Protein 1XEO (pdb70)

B-factor: mean 23.95, std 9.98, range [13.01, 60.25]

Structure (mmCIF, N/CA/C/O backbone):
data_1XEO
#
_entry.id   1XEO
#
_cell.length_a   54.420
_cell.length_b   54.420
_cell.length_c   224.430
_cell.angle_alpha   90.00
_cell.angle_beta   90.00
_cell.angle_gamma   120.00
#
_symmetry.space_group_name_H-M   'P 61 2 2'
#
loop_
_entity.id
_entity.type
_entity.pdbx_description
1 polymer 'Peptide deformylase'
2 non-polymer 'COBALT (II) ION'
3 non-polymer 'FORMIC ACID'
4 water water
#
loop_
_atom_site.group_PDB
_atom_site.id
_atom_site.type_symbol
_atom_site.label_atom_id
_atom_site.label_alt_id
_atom_site.label_comp_id
_atom_site.label_asym_id
_atom_site.label_entity_id
_atom_site.label_seq_id
_atom_site.pdbx_PDB_ins_code
_atom_site.Cartn_x
_atom_site.Cartn_y
_atom_site.Cartn_z
_atom_site.occupancy
_atom_site.B_iso_or_equiv
_atom_site.auth_seq_id
_atom_site.auth_comp_id
_atom_site.auth_asym_id
_atom_site.auth_atom_id
_atom_site.pdbx_PDB_model_num
ATOM 1 N N . SER A 1 1 ? 7.115 2.051 43.481 1.00 35.52 1 SER A N 1
ATOM 2 C CA . SER A 1 1 ? 5.851 1.618 42.809 1.00 33.31 1 SER A CA 1
ATOM 3 C C . SER A 1 1 ? 6.096 0.627 41.672 1.00 32.07 1 SER A C 1
ATOM 4 O O . SER A 1 1 ? 7.061 0.760 40.922 1.00 31.66 1 SER A O 1
ATOM 7 N N . VAL A 1 2 ? 5.220 -0.367 41.544 1.00 28.46 2 VAL A N 1
ATOM 8 C CA . VAL A 1 2 ? 5.313 -1.355 40.451 1.00 27.20 2 VAL A CA 1
ATOM 9 C C . VAL A 1 2 ? 4.689 -0.715 39.219 1.00 28.02 2 VAL A C 1
ATOM 10 O O . VAL A 1 2 ? 3.541 -0.228 39.251 1.00 31.27 2 VAL A O 1
ATOM 14 N N . LEU A 1 3 ? 5.430 -0.709 38.127 1.00 24.19 3 LEU A N 1
ATOM 15 C CA . LEU A 1 3 ? 4.992 -0.108 36.876 1.00 23.79 3 LEU A CA 1
ATOM 16 C C . LEU A 1 3 ? 4.469 -1.189 35.947 1.00 23.10 3 LEU A C 1
ATOM 17 O O . LEU A 1 3 ? 4.779 -2.386 36.097 1.00 25.74 3 LEU A O 1
ATOM 22 N N . GLN A 1 4 ? 3.687 -0.762 34.963 1.00 23.83 4 GLN A N 1
ATOM 23 C CA . GLN A 1 4 ? 3.147 -1.692 33.996 1.00 22.93 4 GLN A CA 1
ATOM 24 C C . GLN A 1 4 ? 4.206 -2.017 32.944 1.00 22.61 4 GLN A C 1
ATOM 25 O O . GLN A 1 4 ? 4.782 -1.118 32.377 1.00 22.83 4 GLN A O 1
ATOM 31 N N . VAL A 1 5 ? 4.410 -3.319 32.673 1.00 20.75 5 VAL A N 1
ATOM 32 C CA . VAL A 1 5 ? 5.363 -3.757 31.648 1.00 19.25 5 VAL A CA 1
ATOM 33 C C . VAL A 1 5 ? 4.626 -3.992 30.350 1.00 17.44 5 VAL A C 1
ATOM 34 O O . VAL A 1 5 ? 3.598 -4.731 30.324 1.00 22.17 5 VAL A O 1
ATOM 38 N N . LEU A 1 6 ? 5.068 -3.389 29.290 1.00 17.41 6 LEU A N 1
ATOM 39 C CA . LEU A 1 6 ? 4.474 -3.581 27.978 1.00 18.92 6 LEU A CA 1
ATOM 40 C C . LEU A 1 6 ? 4.739 -4.993 27.460 1.00 19.29 6 LEU A C 1
ATOM 41 O O . LEU A 1 6 ? 5.821 -5.559 27.682 1.00 19.73 6 LEU A O 1
ATOM 46 N N . HIS A 1 7 ? 3.782 -5.535 26.722 1.00 18.47 7 HIS A N 1
ATOM 47 C CA . HIS A 1 7 ? 3.902 -6.829 26.083 1.00 17.54 7 HIS A CA 1
ATOM 48 C C . HIS A 1 7 ? 3.808 -6.721 24.592 1.00 18.97 7 HIS A C 1
ATOM 49 O O . HIS A 1 7 ? 3.073 -5.856 24.076 1.00 21.62 7 HIS A O 1
ATOM 56 N N . ILE A 1 8 ? 4.489 -7.575 23.845 1.00 18.60 8 ILE A N 1
ATOM 57 C CA . ILE A 1 8 ? 4.300 -7.588 22.397 1.00 20.79 8 ILE A CA 1
ATOM 58 C C . ILE A 1 8 ? 2.824 -7.904 22.128 1.00 21.30 8 ILE A C 1
ATOM 59 O O . ILE A 1 8 ? 2.179 -8.619 22.905 1.00 21.48 8 ILE A O 1
ATOM 64 N N . PRO A 1 9 ? 2.332 -7.402 20.960 1.00 24.54 9 PRO A N 1
ATOM 65 C CA . PRO A 1 9 ? 3.016 -6.614 19.906 1.00 22.96 9 PRO A CA 1
ATOM 66 C C . PRO A 1 9 ? 3.029 -5.059 19.942 1.00 25.65 9 PRO A C 1
ATOM 67 O O . PRO A 1 9 ? 3.041 -4.390 18.892 1.00 29.81 9 PRO A O 1
ATOM 71 N N . ASP A 1 10 ? 3.051 -4.520 21.106 1.00 21.18 10 ASP A N 1
ATOM 72 C CA . ASP A 1 10 ? 3.052 -3.091 21.357 1.00 20.77 10 ASP A CA 1
ATOM 73 C C . ASP A 1 10 ? 4.172 -2.340 20.624 1.00 19.68 10 ASP A C 1
ATOM 74 O O . ASP A 1 10 ? 5.382 -2.576 20.874 1.00 19.53 10 ASP A O 1
ATOM 79 N N . GLU A 1 11 ? 3.828 -1.363 19.789 1.00 18.47 11 GLU A N 1
ATOM 80 C CA . GLU A 1 11 ? 4.824 -0.593 19.064 1.00 18.30 11 GLU A CA 1
ATOM 81 C C . GLU A 1 11 ? 5.693 0.300 19.929 1.00 16.27 11 GLU A C 1
ATOM 82 O O . GLU A 1 11 ? 6.778 0.704 19.456 1.00 19.36 11 GLU A O 1
ATOM 88 N N . ARG A 1 12 ? 5.270 0.590 21.124 1.00 17.16 12 ARG A N 1
ATOM 89 C CA . ARG A 1 12 ? 6.125 1.367 22.023 1.00 18.14 12 ARG A CA 1
ATOM 90 C C . ARG A 1 12 ? 7.420 0.595 22.382 1.00 18.46 12 ARG A C 1
ATOM 91 O O . ARG A 1 12 ? 8.439 1.231 22.742 1.00 19.20 12 ARG A O 1
ATOM 99 N N . LEU A 1 13 ? 7.405 -0.740 22.253 1.00 17.38 13 LEU A N 1
ATOM 100 C CA . LEU A 1 13 ? 8.621 -1.529 22.510 1.00 16.05 13 LEU A CA 1
ATOM 101 C C . LEU A 1 13 ? 9.626 -1.348 21.427 1.00 18.07 13 LEU A C 1
ATOM 102 O O . LEU A 1 13 ? 10.771 -1.820 21.583 1.00 18.41 13 LEU A O 1
ATOM 107 N N . ARG A 1 14 ? 9.256 -0.705 20.315 1.00 17.52 14 ARG A N 1
ATOM 108 C CA . ARG A 1 14 ? 10.141 -0.522 19.192 1.00 19.10 14 ARG A CA 1
ATOM 109 C C . ARG A 1 14 ? 10.743 0.892 19.104 1.00 17.96 14 ARG A C 1
ATOM 110 O O . ARG A 1 14 ? 11.473 1.197 18.183 1.00 21.23 14 ARG A O 1
ATOM 118 N N . LYS A 1 15 ? 10.513 1.673 20.131 1.00 19.42 15 LYS A N 1
ATOM 119 C CA . LYS A 1 15 ? 11.023 3.054 20.158 1.00 18.38 15 LYS A CA 1
ATOM 120 C C . LYS A 1 15 ? 12.480 3.077 20.631 1.00 19.39 15 LYS A C 1
ATOM 121 O O . LYS A 1 15 ? 12.911 2.285 21.518 1.00 18.87 15 LYS A O 1
ATOM 127 N N . VAL A 1 16 ? 13.245 3.997 20.072 1.00 18.25 16 VAL A N 1
ATOM 128 C CA . VAL A 1 16 ? 14.671 4.190 20.406 1.00 18.13 16 VAL A CA 1
ATOM 129 C C . VAL A 1 16 ? 14.775 5.200 21.550 1.00 19.01 16 VAL A C 1
ATOM 130 O O . VAL A 1 16 ? 14.377 6.380 21.415 1.00 20.76 16 VAL A O 1
ATOM 134 N N . ALA A 1 17 ? 15.287 4.790 22.697 1.00 18.00 17 ALA A N 1
ATOM 135 C CA . ALA A 1 17 ? 15.393 5.642 23.879 1.00 16.61 17 ALA A CA 1
ATOM 136 C C . ALA A 1 17 ? 16.411 6.761 23.692 1.00 16.88 17 ALA A C 1
ATOM 137 O O . ALA A 1 17 ? 17.431 6.604 23.023 1.00 18.16 17 ALA A O 1
ATOM 139 N N . LYS A 1 18 ? 16.054 7.922 24.272 1.00 18.76 18 LYS A N 1
ATOM 140 C CA . LYS A 1 18 ? 17.005 9.038 24.222 1.00 18.81 18 LYS A CA 1
ATOM 141 C C . LYS A 1 18 ? 17.948 8.922 25.428 1.00 17.56 18 LYS A C 1
ATOM 142 O O . LYS A 1 18 ? 17.599 8.349 26.461 1.00 17.83 18 LYS A O 1
ATOM 148 N N . PRO A 1 19 ? 19.132 9.526 25.323 1.00 18.45 19 PRO A N 1
ATOM 149 C CA . PRO A 1 19 ? 20.082 9.489 26.439 1.00 18.55 19 PRO A CA 1
ATOM 150 C C . PRO A 1 19 ? 19.483 10.296 27.606 1.00 18.12 19 PRO A C 1
ATOM 151 O O . PRO A 1 19 ? 18.703 11.281 27.406 1.00 20.11 19 PRO A O 1
ATOM 155 N N . VAL A 1 20 ? 19.783 9.911 28.837 1.00 18.22 20 VAL A N 1
ATOM 156 C CA . VAL A 1 20 ? 19.402 10.653 30.004 1.00 17.94 20 VAL A CA 1
ATOM 157 C C . VAL A 1 20 ? 20.311 11.914 30.000 1.00 19.04 20 VAL A C 1
ATOM 158 O O . VAL A 1 20 ? 21.518 11.831 29.835 1.00 20.87 20 VAL A O 1
ATOM 162 N N . GLU A 1 21 ? 19.694 13.075 30.198 1.00 20.61 21 GLU A N 1
ATOM 163 C CA . GLU A 1 21 ? 20.435 14.350 30.213 1.00 23.09 21 GLU A CA 1
ATOM 164 C C . GLU A 1 21 ? 21.184 14.564 31.516 1.00 22.34 21 GLU A C 1
ATOM 165 O O . GLU A 1 21 ? 22.338 14.961 31.479 1.00 25.56 21 GLU A O 1
ATOM 171 N N . GLU A 1 22 ? 20.565 14.282 32.641 1.00 21.37 22 GLU A N 1
ATOM 172 C CA . GLU A 1 22 ? 21.187 14.442 33.921 1.00 20.81 22 GLU A CA 1
ATOM 173 C C . GLU A 1 22 ? 20.605 13.434 34.891 1.00 21.15 22 GLU A C 1
ATOM 174 O O . GLU A 1 22 ? 19.386 13.234 34.923 1.00 22.68 22 GLU A O 1
ATOM 180 N N . VAL A 1 23 ? 21.456 12.837 35.700 1.00 20.50 23 VAL A N 1
ATOM 181 C CA . VAL A 1 23 ? 20.955 11.888 36.696 1.00 19.46 23 VAL A CA 1
ATOM 182 C C . VAL A 1 23 ? 20.559 12.708 37.923 1.00 23.02 23 VAL A C 1
ATOM 183 O O . VAL A 1 23 ? 21.400 13.068 38.757 1.00 27.60 23 VAL A O 1
ATOM 187 N N . ASN A 1 24 ? 19.278 13.004 38.027 1.00 21.48 24 ASN A N 1
ATOM 188 C CA . ASN A 1 24 ? 18.729 13.784 39.116 1.00 22.53 24 ASN A CA 1
ATOM 189 C C . ASN A 1 24 ? 17.758 12.949 39.948 1.00 22.39 24 ASN A C 1
ATOM 190 O O . ASN A 1 24 ? 17.642 11.724 39.743 1.00 21.57 24 ASN A O 1
ATOM 195 N N . ALA A 1 25 ? 17.030 13.552 40.877 1.00 22.62 25 ALA A N 1
ATOM 196 C CA . ALA A 1 25 ? 16.119 12.797 41.727 1.00 23.62 25 ALA A CA 1
ATOM 197 C C . ALA A 1 25 ? 15.040 12.062 40.947 1.00 22.15 25 ALA A C 1
ATOM 198 O O . ALA A 1 25 ? 14.648 10.945 41.342 1.00 23.18 25 ALA A O 1
ATOM 200 N N . GLU A 1 26 ? 14.553 12.666 39.879 1.00 20.56 26 GLU A N 1
ATOM 201 C CA . GLU A 1 26 ? 13.534 12.058 39.052 1.00 22.89 26 GLU A CA 1
ATOM 202 C C . GLU A 1 26 ? 14.064 10.755 38.420 1.00 19.79 26 GLU A C 1
ATOM 203 O O . GLU A 1 26 ? 13.375 9.725 38.407 1.00 20.44 26 GLU A O 1
ATOM 209 N N . ILE A 1 27 ? 15.267 10.809 37.888 1.00 19.38 27 ILE A N 1
ATOM 210 C CA . ILE A 1 27 ? 15.860 9.597 37.297 1.00 17.50 27 ILE A CA 1
ATOM 211 C C . ILE A 1 27 ? 16.089 8.567 38.402 1.00 18.15 27 ILE A C 1
ATOM 212 O O . ILE A 1 27 ? 15.835 7.349 38.178 1.00 17.75 27 ILE A O 1
ATOM 217 N N . GLN A 1 28 ? 16.483 8.944 39.609 1.00 16.62 28 GLN A N 1
ATOM 218 C CA . GLN A 1 28 ? 16.665 7.991 40.673 1.00 17.78 28 GLN A CA 1
ATOM 219 C C . GLN A 1 28 ? 15.346 7.332 41.030 1.00 19.63 28 GLN A C 1
ATOM 220 O O . GLN A 1 28 ? 15.326 6.128 41.348 1.00 19.19 28 GLN A O 1
ATOM 226 N N . ARG A 1 29 ? 14.243 8.091 41.019 1.00 18.53 29 ARG A N 1
ATOM 227 C CA . ARG A 1 29 ? 12.942 7.503 41.307 1.00 20.52 29 ARG A CA 1
ATOM 228 C C . ARG A 1 29 ? 12.596 6.484 40.218 1.00 18.75 29 ARG A C 1
ATOM 229 O O . ARG A 1 29 ? 12.030 5.428 40.554 1.00 19.25 29 ARG A O 1
ATOM 237 N N . ILE A 1 30 ? 12.875 6.797 38.968 1.00 17.86 30 ILE A N 1
ATOM 238 C CA . ILE A 1 30 ? 12.593 5.840 37.888 1.00 17.56 30 ILE A CA 1
ATOM 239 C C . ILE A 1 30 ? 13.423 4.574 38.097 1.00 17.31 30 ILE A C 1
ATOM 240 O O . ILE A 1 30 ? 12.884 3.449 37.950 1.00 17.22 30 ILE A O 1
ATOM 245 N N . VAL A 1 31 ? 14.701 4.703 38.469 1.00 16.62 31 VAL A N 1
ATOM 246 C CA . VAL A 1 31 ? 15.531 3.513 38.697 1.00 1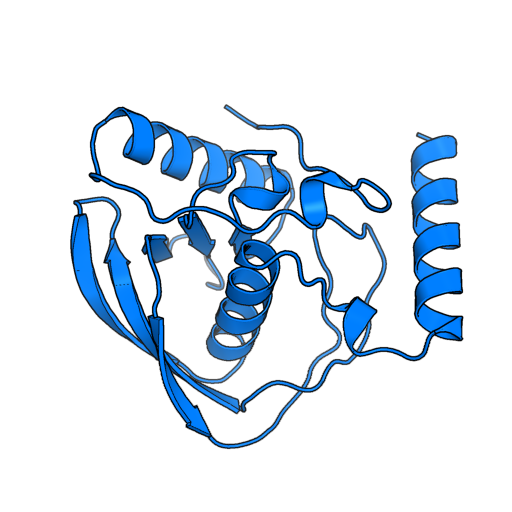5.79 31 VAL A CA 1
ATOM 247 C C . VAL A 1 31 ? 14.935 2.693 39.818 1.00 16.54 31 VAL A C 1
ATOM 248 O O . VAL A 1 31 ? 14.836 1.453 39.717 1.00 16.36 31 VAL A O 1
ATOM 252 N N . ASP A 1 32 ? 14.529 3.341 40.909 1.00 16.64 32 ASP A N 1
ATOM 253 C CA . ASP A 1 32 ? 13.952 2.593 42.026 1.00 16.91 32 ASP A CA 1
ATOM 254 C C . ASP A 1 32 ? 12.615 1.900 41.671 1.00 17.31 32 ASP A C 1
ATOM 255 O O . ASP A 1 32 ? 12.420 0.720 42.064 1.00 17.53 32 ASP A O 1
ATOM 260 N N . ASP A 1 33 ? 11.779 2.565 40.900 1.00 17.26 33 ASP A N 1
ATOM 261 C CA . ASP A 1 33 ? 10.514 1.948 40.510 1.00 18.34 33 ASP A CA 1
ATOM 262 C C . ASP A 1 33 ? 10.815 0.795 39.528 1.00 18.52 33 ASP A C 1
ATOM 263 O O . ASP A 1 33 ? 10.082 -0.218 39.537 1.00 18.12 33 ASP A O 1
ATOM 268 N N . MET A 1 34 ? 11.847 0.930 38.693 1.00 16.77 34 MET A N 1
ATOM 269 C CA . MET A 1 34 ? 12.220 -0.154 37.781 1.00 15.94 34 MET A CA 1
ATOM 270 C C . MET A 1 34 ? 12.710 -1.352 38.561 1.00 15.98 34 MET A C 1
ATOM 271 O O . MET A 1 34 ? 12.316 -2.480 38.203 1.00 16.80 34 MET A O 1
ATOM 276 N N . PHE A 1 35 ? 13.516 -1.185 39.601 1.00 14.88 35 PHE A N 1
ATOM 277 C CA . PHE A 1 35 ? 13.908 -2.344 40.382 1.00 16.82 35 PHE A CA 1
ATOM 278 C C . PHE A 1 35 ? 12.689 -2.968 41.044 1.00 16.87 35 PHE A C 1
ATOM 279 O O . PHE A 1 35 ? 12.585 -4.221 41.070 1.00 17.82 35 PHE A O 1
ATOM 287 N N . GLU A 1 36 ? 11.784 -2.154 41.599 1.00 16.58 36 GLU A N 1
ATOM 288 C CA . GLU A 1 36 ? 10.606 -2.717 42.297 1.00 19.04 36 GLU A CA 1
ATOM 289 C C . GLU A 1 36 ? 9.797 -3.553 41.280 1.00 18.44 36 GLU A C 1
ATOM 290 O O . GLU A 1 36 ? 9.324 -4.670 41.620 1.00 18.23 36 GLU A O 1
ATOM 296 N N . THR A 1 37 ? 9.641 -3.050 40.071 1.00 17.17 37 THR A N 1
ATOM 297 C CA . THR A 1 37 ? 8.909 -3.751 39.021 1.00 18.06 37 THR A CA 1
ATOM 298 C C . THR A 1 37 ? 9.616 -5.034 38.634 1.00 18.58 37 THR A C 1
ATOM 299 O O . THR A 1 37 ? 8.982 -6.116 38.541 1.00 19.58 37 THR A O 1
ATOM 303 N N . MET A 1 38 ? 10.920 -4.970 38.370 1.00 16.45 38 MET A N 1
ATOM 304 C CA . MET A 1 38 ? 11.689 -6.130 37.979 1.00 15.70 38 MET A CA 1
ATOM 305 C C . MET A 1 38 ? 11.574 -7.237 39.014 1.00 17.15 38 MET A C 1
ATOM 306 O O . MET A 1 38 ? 11.315 -8.419 38.656 1.00 18.03 38 MET A O 1
ATOM 311 N N . TYR A 1 39 ? 11.733 -6.921 40.287 1.00 16.41 39 TYR A N 1
ATOM 312 C CA . TYR A 1 39 ? 11.637 -7.963 41.315 1.00 18.71 39 TYR A CA 1
ATOM 313 C C . TYR A 1 39 ? 10.205 -8.464 41.446 1.00 20.10 39 TYR A C 1
ATOM 314 O O . TYR A 1 39 ? 10.014 -9.676 41.618 1.00 22.47 39 TYR A O 1
ATOM 323 N N . ALA A 1 40 ? 9.203 -7.596 41.335 1.00 18.76 40 ALA A N 1
ATOM 324 C CA . ALA A 1 40 ? 7.795 -8.023 41.445 1.00 19.88 40 ALA A CA 1
ATOM 325 C C . ALA A 1 40 ? 7.463 -8.966 40.286 1.00 21.49 40 ALA A C 1
ATOM 326 O O . ALA A 1 40 ? 6.656 -9.919 40.474 1.00 24.08 40 ALA A O 1
ATOM 328 N N . GLU A 1 41 ? 8.031 -8.745 39.098 1.00 21.57 41 GLU A N 1
ATOM 329 C CA . GLU A 1 41 ? 7.750 -9.598 37.959 1.00 21.09 41 GLU A CA 1
ATOM 330 C C . GLU A 1 41 ? 8.723 -10.781 37.876 1.00 20.66 41 GLU A C 1
ATOM 331 O O . GLU A 1 41 ? 8.658 -11.545 36.907 1.00 24.23 41 GLU A O 1
ATOM 337 N N . GLU A 1 42 ? 9.605 -10.925 38.859 1.00 20.59 42 GLU A N 1
ATOM 338 C CA . GLU A 1 42 ? 10.535 -12.044 38.957 1.00 21.57 42 GLU A CA 1
ATOM 339 C C . GLU A 1 42 ? 11.587 -12.125 37.855 1.00 24.29 42 GLU A C 1
ATOM 340 O O . GLU A 1 42 ? 12.037 -13.225 37.464 1.00 24.82 42 GLU A O 1
ATOM 346 N N . GLY A 1 43 ? 12.014 -10.964 37.369 1.00 21.05 43 GLY A N 1
ATOM 347 C CA . GLY A 1 43 ? 13.013 -10.908 36.324 1.00 21.09 43 GLY A CA 1
ATOM 348 C C . GLY A 1 43 ? 14.392 -10.554 36.845 1.00 17.72 43 GLY A C 1
ATOM 349 O O . GLY A 1 43 ? 14.580 -10.235 38.011 1.00 18.31 43 GLY A O 1
ATOM 350 N N . ILE A 1 44 ? 15.339 -10.623 35.930 1.00 16.80 44 ILE A N 1
ATOM 351 C CA . ILE A 1 44 ? 16.722 -10.294 36.238 1.00 16.37 44 ILE A CA 1
ATOM 352 C C . ILE A 1 44 ? 17.219 -9.009 35.576 1.00 15.93 44 ILE A C 1
ATOM 353 O O . ILE A 1 44 ? 18.338 -8.551 35.870 1.00 15.90 44 ILE A O 1
ATOM 358 N N . GLY A 1 45 ? 16.417 -8.459 34.663 1.00 15.12 45 GLY A N 1
ATOM 359 C CA . GLY A 1 45 ? 16.782 -7.178 34.045 1.00 15.37 45 GLY A CA 1
ATOM 360 C C . GLY A 1 45 ? 15.533 -6.496 33.579 1.00 14.88 45 GLY A C 1
ATOM 361 O O . GLY A 1 45 ? 14.503 -7.155 33.371 1.00 16.49 45 GLY A O 1
ATOM 362 N N . LEU A 1 46 ? 15.604 -5.193 33.391 1.00 15.33 46 LEU A N 1
ATOM 363 C CA . LEU A 1 46 ? 14.491 -4.402 32.873 1.00 14.98 46 LEU A CA 1
ATOM 364 C C . LEU A 1 46 ? 15.034 -3.152 32.219 1.00 14.26 46 LEU A C 1
ATOM 365 O O . LEU A 1 46 ? 15.892 -2.466 32.830 1.00 15.10 46 LEU A O 1
ATOM 370 N N . ALA A 1 47 ? 14.561 -2.840 31.053 1.00 14.50 47 ALA A N 1
ATOM 371 C CA . ALA A 1 47 ? 14.979 -1.598 30.343 1.00 14.60 47 ALA A CA 1
ATOM 372 C C . ALA A 1 47 ? 13.807 -0.616 30.434 1.00 15.24 47 ALA A C 1
ATOM 373 O O . ALA A 1 47 ? 12.602 -1.039 30.410 1.00 16.20 47 ALA A O 1
ATOM 375 N N . ALA A 1 48 ? 14.114 0.681 30.478 1.00 15.59 48 ALA A N 1
ATOM 376 C CA . ALA A 1 48 ? 13.036 1.660 30.675 1.00 14.28 48 ALA A CA 1
ATOM 377 C C . ALA A 1 48 ? 12.030 1.624 29.523 1.00 15.20 48 ALA A C 1
ATOM 378 O O . ALA A 1 48 ? 10.823 1.849 29.818 1.00 16.47 48 ALA A O 1
ATOM 380 N N . THR A 1 49 ? 12.422 1.289 28.330 1.00 15.02 49 THR A N 1
ATOM 381 C CA . THR A 1 49 ? 11.518 1.170 27.202 1.00 14.61 49 THR A CA 1
ATOM 382 C C . THR A 1 49 ? 10.351 0.243 27.553 1.00 16.3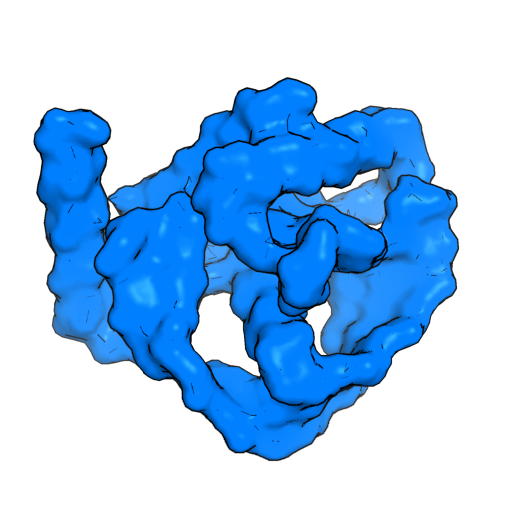4 49 THR A C 1
ATOM 383 O O . THR A 1 49 ? 9.181 0.486 27.119 1.00 17.60 49 THR A O 1
ATOM 387 N N . GLN A 1 50 ? 10.631 -0.830 28.279 1.00 15.47 50 GLN A N 1
ATOM 388 C CA . GLN A 1 50 ? 9.597 -1.801 28.614 1.00 16.28 50 GLN A CA 1
ATOM 389 C C . GLN A 1 50 ? 8.524 -1.262 29.499 1.00 17.59 50 GLN A C 1
ATOM 390 O O . GLN A 1 50 ? 7.469 -1.926 29.634 1.00 18.49 50 GLN A O 1
ATOM 396 N N . VAL A 1 51 ? 8.788 -0.187 30.240 1.00 17.17 51 VAL A N 1
ATOM 397 C CA . VAL A 1 51 ? 7.752 0.417 31.075 1.00 18.47 51 VAL A CA 1
ATOM 398 C C . VAL A 1 51 ? 7.328 1.761 30.496 1.00 17.71 51 VAL A C 1
ATOM 399 O O . VAL A 1 51 ? 6.832 2.633 31.235 1.00 19.86 51 VAL A O 1
ATOM 403 N N . ASP A 1 52 ? 7.503 1.923 29.200 1.00 18.37 52 ASP A N 1
ATOM 404 C CA . ASP A 1 52 ? 7.112 3.102 28.455 1.00 18.75 52 ASP A CA 1
ATOM 405 C C . ASP A 1 52 ? 7.827 4.373 28.873 1.00 20.98 52 ASP A C 1
ATOM 406 O O . ASP A 1 52 ? 7.240 5.487 28.830 1.00 22.02 52 ASP A O 1
ATOM 411 N N . ILE A 1 53 ? 9.090 4.261 29.282 1.00 17.55 53 ILE A N 1
ATOM 412 C CA . ILE A 1 53 ? 9.938 5.434 29.655 1.00 18.27 53 ILE A CA 1
ATOM 413 C C . ILE A 1 53 ? 11.067 5.373 28.645 1.00 18.25 53 ILE A C 1
ATOM 414 O O . ILE A 1 53 ? 11.977 4.485 28.703 1.00 18.68 53 ILE A O 1
ATOM 419 N N . HIS A 1 54 ? 11.079 6.252 27.651 1.00 18.66 54 HIS A N 1
ATOM 420 C CA . HIS A 1 54 ? 12.007 6.169 26.561 1.00 18.07 54 HIS A CA 1
ATOM 421 C C . HIS A 1 54 ? 13.292 6.941 26.733 1.00 17.25 54 HIS A C 1
ATOM 422 O O . HIS A 1 54 ? 13.683 7.811 25.954 1.00 18.90 54 HIS A O 1
ATOM 429 N N . GLN A 1 55 ? 14.009 6.444 27.745 1.00 17.54 55 GLN A N 1
ATOM 430 C CA . GLN A 1 55 ? 15.312 7.006 28.125 1.00 18.28 55 GLN A CA 1
ATOM 431 C C . GLN A 1 55 ? 16.231 5.808 28.359 1.00 15.74 55 GLN A C 1
ATOM 432 O O . GLN A 1 55 ? 15.760 4.698 28.750 1.00 16.31 55 GLN A O 1
ATOM 438 N N . ARG A 1 56 ? 17.544 6.038 28.196 1.00 15.79 56 ARG A N 1
ATOM 439 C CA . ARG A 1 56 ? 18.548 4.924 28.300 1.00 14.19 56 ARG A CA 1
ATOM 440 C C . ARG A 1 56 ? 18.867 4.566 29.735 1.00 14.98 56 ARG A C 1
ATOM 441 O O . ARG A 1 56 ? 19.911 4.976 30.293 1.00 15.93 56 ARG A O 1
ATOM 449 N N . ILE A 1 57 ? 17.960 3.815 30.365 1.00 14.69 57 ILE A N 1
ATOM 450 C CA . ILE A 1 57 ? 18.077 3.351 31.728 1.00 14.08 57 ILE A CA 1
ATOM 451 C C . ILE A 1 57 ? 17.806 1.867 31.779 1.00 14.58 57 ILE A C 1
ATOM 452 O O . ILE A 1 57 ? 16.742 1.418 31.288 1.00 15.01 57 ILE A O 1
ATOM 457 N N . ILE A 1 58 ? 18.704 1.146 32.408 1.00 13.87 58 ILE A N 1
ATOM 458 C CA . ILE A 1 58 ? 18.586 -0.336 32.603 1.00 13.01 58 ILE A CA 1
ATOM 459 C C . ILE A 1 58 ? 18.864 -0.666 34.043 1.00 15.17 58 ILE A C 1
ATOM 460 O O . ILE A 1 58 ? 19.784 -0.031 34.671 1.00 14.92 58 ILE A O 1
ATOM 465 N N . VAL A 1 59 ? 18.059 -1.546 34.643 1.00 14.08 59 VAL A N 1
ATOM 466 C CA . VAL A 1 59 ? 18.348 -2.097 35.946 1.00 14.97 59 VAL A CA 1
ATOM 467 C C . VAL A 1 59 ? 18.566 -3.637 35.774 1.00 13.36 59 VAL A C 1
ATOM 468 O O . VAL A 1 59 ? 17.867 -4.282 34.982 1.00 14.09 59 VAL A O 1
ATOM 472 N N . ILE A 1 60 ? 19.512 -4.181 36.500 1.00 14.37 60 ILE A N 1
ATOM 473 C CA . ILE A 1 60 ? 19.826 -5.616 36.414 1.00 13.73 60 ILE A CA 1
ATOM 474 C C . ILE A 1 60 ? 20.164 -6.138 37.775 1.00 14.59 60 ILE A C 1
ATOM 475 O O . ILE A 1 60 ? 20.786 -5.466 38.619 1.00 15.48 60 ILE A O 1
ATOM 480 N N . ASP A 1 61 ? 19.701 -7.372 38.063 1.00 14.69 61 ASP A N 1
ATOM 481 C CA . ASP A 1 61 ? 20.207 -8.078 39.245 1.00 15.42 61 ASP A CA 1
ATOM 482 C C . ASP A 1 61 ? 20.240 -9.553 38.895 1.00 16.15 61 ASP A C 1
ATOM 483 O O . ASP A 1 61 ? 19.159 -10.203 38.829 1.00 16.06 61 ASP A O 1
ATOM 488 N N . VAL A 1 62 ? 21.420 -10.076 38.629 1.00 16.05 62 VAL A N 1
ATOM 489 C CA . VAL A 1 62 ? 21.515 -11.511 38.266 1.00 17.16 62 VAL A CA 1
ATOM 490 C C . VAL A 1 62 ? 21.992 -12.334 39.451 1.00 18.37 62 VAL A C 1
ATOM 491 O O . VAL A 1 62 ? 22.239 -13.569 39.278 1.00 20.37 62 VAL A O 1
ATOM 495 N N . SER A 1 63 ? 22.073 -11.779 40.641 1.00 18.48 63 SER A N 1
ATOM 496 C CA . SER A 1 63 ? 22.657 -12.503 41.767 1.00 19.89 63 SER A CA 1
ATOM 497 C C . SER A 1 63 ? 21.691 -13.526 42.340 1.00 19.15 63 SER A C 1
ATOM 498 O O . SER A 1 63 ? 20.473 -13.430 42.324 1.00 20.19 63 SER A O 1
ATOM 501 N N . GLU A 1 64 ? 22.305 -14.521 42.967 1.00 21.30 64 GLU A N 1
ATOM 502 C CA . GLU A 1 64 ? 21.562 -15.593 43.574 1.00 23.14 64 GLU A CA 1
ATOM 503 C C . GLU A 1 64 ? 20.738 -15.066 44.750 1.00 20.35 64 GLU A C 1
ATOM 504 O O . GLU A 1 64 ? 19.587 -15.397 44.913 1.00 23.16 64 GLU A O 1
ATOM 510 N N . ASN A 1 65 ? 21.336 -14.157 45.511 1.00 24.35 65 ASN A N 1
ATOM 511 C CA . ASN A 1 65 ? 20.647 -13.639 46.686 1.00 25.36 65 ASN A CA 1
ATOM 512 C C . ASN A 1 65 ? 19.730 -12.418 46.459 1.00 25.46 65 ASN A C 1
ATOM 513 O O . ASN A 1 65 ? 19.045 -11.967 47.389 1.00 27.46 65 ASN A O 1
ATOM 518 N N . ARG A 1 66 ? 19.679 -11.941 45.204 1.00 22.48 66 ARG A N 1
ATOM 519 C CA . ARG A 1 66 ? 18.815 -10.833 44.797 1.00 22.39 66 ARG A CA 1
ATOM 520 C C . ARG A 1 66 ? 19.115 -9.572 45.566 1.00 22.84 66 ARG A C 1
ATOM 521 O O . ARG A 1 66 ? 18.204 -8.828 45.904 1.00 26.42 66 ARG A O 1
ATOM 529 N N . ASP A 1 67 ? 20.384 -9.358 45.743 1.00 23.36 67 ASP A N 1
ATOM 530 C CA . ASP A 1 67 ? 20.834 -8.209 46.524 1.00 24.72 67 ASP A CA 1
ATOM 531 C C . ASP A 1 67 ? 22.040 -7.562 45.886 1.00 26.68 67 ASP A C 1
ATOM 532 O O . ASP A 1 67 ? 22.932 -7.071 46.594 1.00 28.96 67 ASP A O 1
ATOM 537 N N . GLU A 1 68 ? 22.111 -7.552 44.550 1.00 24.75 68 GLU A N 1
ATOM 538 C CA . GLU A 1 68 ? 23.233 -6.918 43.820 1.00 25.60 68 GLU A CA 1
ATOM 539 C C . GLU A 1 68 ? 22.649 -6.061 42.690 1.00 23.16 68 GLU A C 1
ATOM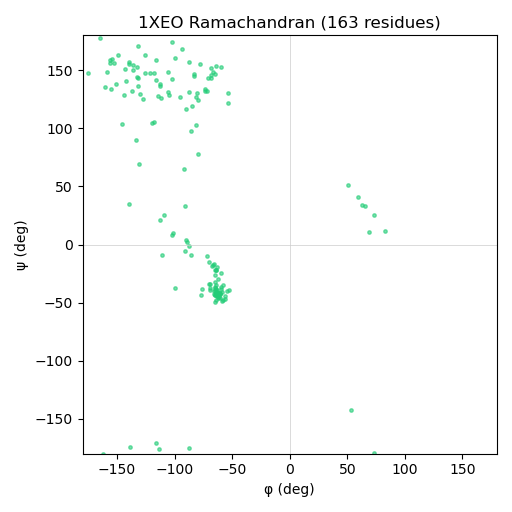 540 O O . GLU A 1 68 ? 22.492 -6.520 41.548 1.00 24.99 68 GLU A O 1
ATOM 546 N N . ARG A 1 69 ? 22.377 -4.797 43.000 1.00 18.38 69 ARG A N 1
ATOM 547 C CA . ARG A 1 69 ? 21.721 -3.912 42.067 1.00 17.79 69 ARG A CA 1
ATOM 548 C C . ARG A 1 69 ? 22.710 -3.258 41.087 1.00 17.26 69 ARG A C 1
ATOM 549 O O . ARG A 1 69 ? 23.661 -2.533 41.529 1.00 22.91 69 ARG A O 1
ATOM 557 N N . LEU A 1 70 ? 22.566 -3.482 39.827 1.00 15.53 70 LEU A N 1
ATOM 558 C CA . LEU A 1 70 ? 23.400 -2.894 38.812 1.00 15.51 70 LEU A CA 1
ATOM 559 C C . LEU A 1 70 ? 22.539 -1.931 38.015 1.00 15.49 70 LEU A C 1
ATOM 560 O O . LEU A 1 70 ? 21.456 -2.282 37.503 1.00 15.63 70 LEU A O 1
ATOM 565 N N . VAL A 1 71 ? 22.981 -0.686 37.909 1.00 15.28 71 VAL A N 1
ATOM 566 C CA . VAL A 1 71 ? 22.276 0.345 37.146 1.00 15.93 71 VAL A CA 1
ATOM 567 C C . VAL A 1 71 ? 23.110 0.771 35.966 1.00 14.55 71 VAL A C 1
ATOM 568 O O . VAL A 1 71 ? 24.285 1.086 36.191 1.00 16.08 71 VAL A O 1
ATOM 572 N N . LEU A 1 72 ? 22.573 0.759 34.768 1.00 15.03 72 LEU A N 1
ATOM 573 C CA . LEU A 1 72 ? 23.247 1.231 33.578 1.00 15.24 72 LEU A CA 1
ATOM 574 C C . LEU A 1 72 ? 22.474 2.358 32.986 1.00 15.52 72 LEU A C 1
ATOM 575 O O . LEU A 1 72 ? 21.430 2.136 32.354 1.00 16.67 72 LEU A O 1
ATOM 580 N N . ILE A 1 73 ? 22.964 3.581 33.159 1.00 15.70 73 ILE A N 1
ATOM 581 C CA . ILE A 1 73 ? 22.354 4.761 32.540 1.00 15.77 73 ILE A CA 1
ATOM 582 C C . ILE A 1 73 ? 23.272 5.174 31.398 1.00 14.15 73 ILE A C 1
ATOM 583 O O . ILE A 1 73 ? 24.528 5.232 31.542 1.00 16.31 73 ILE A O 1
ATOM 588 N N . ASN A 1 74 ? 22.715 5.412 30.229 1.00 15.10 74 ASN A N 1
ATOM 589 C CA . ASN A 1 74 ? 23.506 5.771 29.031 1.00 16.27 74 ASN A CA 1
ATOM 590 C C . ASN A 1 74 ? 24.648 4.802 28.787 1.00 16.84 74 ASN A C 1
ATOM 591 O O . ASN A 1 74 ? 25.802 5.171 28.547 1.00 17.50 74 ASN A O 1
ATOM 596 N N . PRO A 1 75 ? 24.368 3.495 28.759 1.00 15.19 75 PRO A N 1
ATOM 597 C CA . PRO A 1 75 ? 25.472 2.565 28.528 1.00 15.23 75 PRO A CA 1
ATOM 598 C C . PRO A 1 75 ? 26.056 2.625 27.159 1.00 15.80 75 PRO A C 1
ATOM 599 O O . PRO A 1 75 ? 25.354 2.876 26.169 1.00 17.83 75 PRO A O 1
ATOM 603 N N . GLU A 1 76 ? 27.343 2.280 27.077 1.00 15.54 76 GLU A N 1
ATOM 604 C CA . GLU A 1 76 ? 28.032 2.215 25.795 1.00 16.54 76 GLU A CA 1
ATOM 605 C C . GLU A 1 76 ? 28.884 0.955 25.763 1.00 16.00 76 GLU A C 1
ATOM 606 O O . GLU A 1 76 ? 29.616 0.634 26.723 1.00 17.11 76 GLU A O 1
ATOM 612 N N . LEU A 1 77 ? 28.756 0.217 24.657 1.00 17.20 77 LEU A N 1
ATOM 613 C CA . LEU A 1 77 ? 29.570 -0.970 24.492 1.00 16.65 77 LEU A CA 1
ATOM 614 C C . LEU A 1 77 ? 30.972 -0.562 24.032 1.00 18.11 77 LEU A C 1
ATOM 615 O O . LEU A 1 77 ? 31.108 0.102 22.972 1.00 21.53 77 LEU A O 1
ATOM 620 N N . LEU A 1 78 ? 31.977 -0.987 24.781 1.00 16.90 78 LEU A N 1
ATOM 621 C CA . LEU A 1 78 ? 33.369 -0.670 24.431 1.00 18.47 78 LEU A CA 1
ATOM 622 C C . LEU A 1 78 ? 34.064 -1.805 23.733 1.00 18.63 78 LEU A C 1
ATOM 623 O O . LEU A 1 78 ? 34.870 -1.549 22.825 1.00 21.12 78 LEU A O 1
ATOM 628 N N . GLU A 1 79 ? 33.794 -3.045 24.132 1.00 19.03 79 GLU A N 1
ATOM 629 C CA . GLU A 1 79 ? 34.481 -4.209 23.520 1.00 19.11 79 GLU A CA 1
ATOM 630 C C . GLU A 1 79 ? 33.597 -5.412 23.708 1.00 18.50 79 GLU A C 1
ATOM 631 O O . GLU A 1 79 ? 32.788 -5.469 24.651 1.00 18.13 79 GLU A O 1
ATOM 637 N N . LYS A 1 80 ? 33.782 -6.406 22.828 1.00 18.77 80 LYS A N 1
ATOM 638 C CA . LYS A 1 80 ? 33.021 -7.662 22.973 1.00 18.81 80 LYS A CA 1
ATOM 639 C C . LYS A 1 80 ? 33.846 -8.778 22.355 1.00 18.09 80 LYS A C 1
ATOM 640 O O . LYS A 1 80 ? 34.751 -8.511 21.501 1.00 20.01 80 LYS A O 1
ATOM 646 N N . SER A 1 81 ? 33.601 -10.002 22.793 1.00 16.71 81 SER A N 1
ATOM 647 C CA . SER A 1 81 ? 34.300 -11.106 22.173 1.00 17.35 81 SER A CA 1
ATOM 648 C C . SER A 1 81 ? 33.520 -12.383 22.362 1.00 15.94 81 SER A C 1
ATOM 649 O O . SER A 1 81 ? 32.752 -12.550 23.314 1.00 17.24 81 SER A O 1
ATOM 652 N N . GLY A 1 82 ? 33.808 -13.338 21.491 1.00 16.47 82 GLY A N 1
ATOM 653 C CA . GLY A 1 82 ? 33.230 -14.668 21.603 1.00 16.76 82 GLY A CA 1
ATOM 654 C C . GLY A 1 82 ? 31.769 -14.754 21.238 1.00 16.21 82 GLY A C 1
ATOM 655 O O . GLY A 1 82 ? 31.179 -13.786 20.761 1.00 18.30 82 GLY A O 1
ATOM 656 N N . GLU A 1 83 ? 31.238 -15.947 21.342 1.00 16.93 83 GLU A N 1
ATOM 657 C CA . GLU A 1 83 ? 29.818 -16.144 21.044 1.00 16.42 83 GLU A CA 1
ATOM 658 C C . GLU A 1 83 ? 29.296 -17.162 22.004 1.00 17.67 83 GLU A C 1
ATOM 659 O O . GLU A 1 83 ? 30.016 -18.077 22.481 1.00 19.99 83 GLU A O 1
ATOM 665 N N . THR A 1 84 ? 28.006 -17.051 22.310 1.00 16.65 84 THR A N 1
ATOM 666 C CA . THR A 1 84 ? 27.342 -17.941 23.230 1.00 17.32 84 THR A CA 1
ATOM 667 C C . THR A 1 84 ? 25.824 -17.789 22.985 1.00 13.89 84 THR A C 1
ATOM 668 O O . THR A 1 84 ? 25.398 -17.039 22.153 1.00 15.33 84 THR A O 1
ATOM 672 N N . GLY A 1 85 ? 25.056 -18.556 23.768 1.00 16.51 85 GLY A N 1
ATOM 673 C CA . GLY A 1 85 ? 23.627 -18.339 23.781 1.00 16.59 85 GLY A CA 1
ATOM 674 C C . GLY A 1 85 ? 22.947 -19.212 24.801 1.00 16.07 85 GLY A C 1
ATOM 675 O O . GLY A 1 85 ? 23.393 -20.366 25.061 1.00 18.10 85 GLY A O 1
ATOM 676 N N . ILE A 1 86 ? 21.869 -18.709 25.392 1.00 15.65 86 ILE A N 1
ATOM 677 C CA . ILE A 1 86 ? 21.016 -19.521 26.288 1.00 15.77 86 ILE A CA 1
ATOM 678 C C . ILE A 1 86 ? 19.594 -19.266 25.796 1.00 14.96 86 ILE A C 1
ATOM 679 O O . ILE A 1 86 ? 19.362 -18.421 24.954 1.00 15.73 86 ILE A O 1
ATOM 684 N N . GLU A 1 87 ? 18.650 -20.037 26.325 1.00 15.46 87 GLU A N 1
ATOM 685 C CA . GLU A 1 87 ? 17.260 -19.807 25.979 1.00 16.26 87 GLU A CA 1
ATOM 686 C C . GLU A 1 87 ? 16.787 -18.664 26.849 1.00 16.60 87 GLU A C 1
ATOM 687 O O . GLU A 1 87 ? 16.471 -18.825 28.014 1.00 19.00 87 GLU A O 1
ATOM 693 N N . GLU A 1 88 ? 16.707 -17.501 26.230 1.00 15.22 88 GLU A N 1
ATOM 694 C CA . GLU A 1 88 ? 16.300 -16.284 26.902 1.00 15.62 88 GLU A CA 1
ATOM 695 C C . GLU A 1 88 ? 14.813 -16.129 26.995 1.00 15.15 88 GLU A C 1
ATOM 696 O O . GLU A 1 88 ? 14.085 -16.541 26.094 1.00 16.99 88 GLU A O 1
ATOM 702 N N . GLY A 1 89 ? 14.403 -15.514 28.083 1.00 16.16 89 GLY A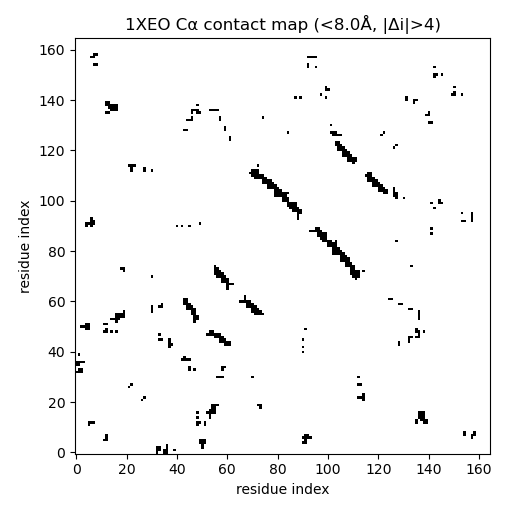 N 1
ATOM 703 C CA . GLY A 1 89 ? 13.015 -15.061 28.203 1.00 17.08 89 GLY A CA 1
ATOM 704 C C . GLY A 1 89 ? 13.041 -13.543 28.233 1.00 17.24 89 GLY A C 1
ATOM 705 O O . GLY A 1 89 ? 14.104 -12.896 28.104 1.00 19.44 89 GLY A O 1
ATOM 706 N N . CYS A 1 90 ? 11.871 -12.957 28.423 1.00 17.16 90 CYS A N 1
ATOM 707 C CA . CYS A 1 90 ? 11.729 -11.491 28.418 1.00 17.45 90 CYS A CA 1
ATOM 708 C C . CYS A 1 90 ? 10.419 -11.176 29.127 1.00 16.72 90 CYS A C 1
ATOM 709 O O . CYS A 1 90 ? 9.377 -11.776 28.782 1.00 17.48 90 CYS A O 1
ATOM 712 N N . LEU A 1 91 ? 10.405 -10.186 30.021 1.00 16.45 91 LEU A N 1
ATOM 713 C CA . LEU A 1 91 ? 9.159 -9.771 30.659 1.00 17.72 91 LEU A CA 1
ATOM 714 C C . LEU A 1 91 ? 8.138 -9.199 29.657 1.00 17.35 91 LEU A C 1
ATOM 715 O O . LEU A 1 91 ? 6.935 -9.167 29.983 1.00 18.83 91 LEU A O 1
ATOM 720 N N . SER A 1 92 ? 8.573 -8.776 28.493 1.00 16.34 92 SER A N 1
ATOM 721 C CA . SER A 1 92 ? 7.67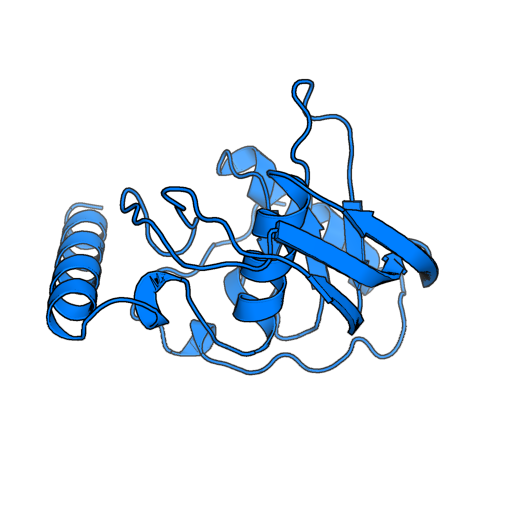9 -8.255 27.490 1.00 16.51 92 SER A CA 1
ATOM 722 C C . SER A 1 92 ? 7.153 -9.336 26.511 1.00 17.44 92 SER A C 1
ATOM 723 O O . SER A 1 92 ? 6.310 -9.025 25.645 1.00 18.21 92 SER A O 1
ATOM 726 N N . ILE A 1 93 ? 7.675 -10.576 26.635 1.00 16.79 93 ILE A N 1
ATOM 727 C CA . ILE A 1 93 ? 7.258 -11.717 25.768 1.00 17.75 93 ILE A CA 1
ATOM 728 C C . ILE A 1 93 ? 6.988 -12.823 26.792 1.00 17.86 93 ILE A C 1
ATOM 729 O O . ILE A 1 93 ? 7.686 -13.838 26.850 1.00 18.68 93 ILE A O 1
ATOM 734 N N . PRO A 1 94 ? 5.923 -12.679 27.586 1.00 20.16 94 PRO A N 1
ATOM 735 C CA . PRO A 1 94 ? 5.632 -13.655 28.634 1.00 21.28 94 PRO A CA 1
ATOM 736 C C . PRO A 1 94 ? 5.535 -15.119 28.248 1.00 19.54 94 PRO A C 1
ATOM 737 O O . PRO A 1 94 ? 4.893 -15.442 27.252 1.00 21.03 94 PRO A O 1
ATOM 741 N N . GLU A 1 95 ? 6.272 -15.931 29.030 1.00 21.45 95 GLU A N 1
ATOM 742 C CA . GLU A 1 95 ? 6.283 -17.404 28.935 1.00 21.44 95 GLU A CA 1
ATOM 743 C C . GLU A 1 95 ? 6.908 -17.994 27.685 1.00 23.16 95 GLU A C 1
ATOM 744 O O . GLU A 1 95 ? 6.787 -19.221 27.421 1.00 25.68 95 GLU A O 1
ATOM 750 N N . GLN A 1 96 ? 7.596 -17.173 26.883 1.00 17.96 96 GLN A N 1
ATOM 751 C CA . GLN A 1 96 ? 8.250 -17.689 25.698 1.00 19.34 96 GLN A CA 1
ATOM 752 C C . GLN A 1 96 ? 9.747 -17.600 25.837 1.00 18.80 96 GLN A C 1
ATOM 753 O O . GLN A 1 96 ? 10.247 -16.566 26.284 1.00 21.89 96 GLN A O 1
ATOM 759 N N . ARG A 1 97 ? 10.470 -18.616 25.420 1.00 18.61 97 ARG A N 1
ATOM 760 C CA . ARG A 1 97 ? 11.916 -18.579 25.500 1.00 18.28 97 ARG A CA 1
ATOM 761 C C . ARG A 1 97 ? 12.519 -19.089 24.247 1.00 17.41 97 ARG A C 1
ATOM 762 O O . ARG A 1 97 ? 11.965 -19.987 23.559 1.00 19.79 97 ARG A O 1
ATOM 770 N N . ALA A 1 98 ? 13.710 -18.590 23.905 1.00 16.87 98 ALA A N 1
ATOM 771 C CA . ALA A 1 98 ? 14.389 -19.095 22.712 1.00 17.62 98 ALA A CA 1
ATOM 772 C C . ALA A 1 98 ? 15.876 -18.806 22.794 1.00 16.92 98 ALA A C 1
ATOM 773 O O . ALA A 1 98 ? 16.265 -17.798 23.371 1.00 17.08 98 ALA A O 1
ATOM 775 N N . LEU A 1 99 ? 16.689 -19.663 22.214 1.00 16.30 99 LEU A N 1
ATOM 776 C CA . LEU A 1 99 ? 18.142 -19.463 22.155 1.00 15.98 99 LEU A CA 1
ATOM 777 C C . LEU A 1 99 ? 18.428 -18.365 21.129 1.00 16.24 99 LEU A C 1
ATOM 778 O O . LEU A 1 99 ? 17.935 -18.383 20.012 1.00 17.65 99 LEU A O 1
ATOM 783 N N . VAL A 1 100 ? 19.271 -17.409 21.540 1.0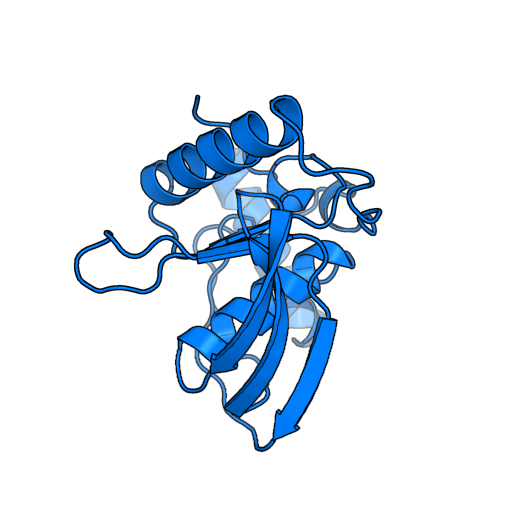0 16.36 100 VAL A N 1
ATOM 784 C CA . VAL A 1 100 ? 19.663 -16.315 20.664 1.00 19.18 100 VAL A CA 1
ATOM 785 C C . VAL A 1 100 ? 21.206 -16.129 20.717 1.00 15.08 100 VAL A C 1
ATOM 786 O O . VAL A 1 100 ? 21.756 -16.320 21.780 1.00 16.40 100 VAL A O 1
ATOM 790 N N . PRO A 1 101 ? 21.816 -15.777 19.592 1.00 14.84 101 PRO A N 1
ATOM 791 C CA . PRO A 1 101 ? 23.288 -15.587 19.592 1.00 15.33 101 PRO A CA 1
ATOM 792 C C . PRO A 1 101 ? 23.686 -14.292 20.301 1.00 15.99 101 PRO A C 1
ATOM 793 O O . PRO A 1 101 ? 23.080 -13.219 20.055 1.00 17.17 101 PRO A O 1
ATOM 797 N N . ARG A 1 102 ? 24.668 -14.365 21.165 1.00 14.72 102 ARG A N 1
ATOM 798 C CA . ARG A 1 102 ? 25.151 -13.198 21.927 1.00 14.67 102 ARG A CA 1
ATOM 799 C C . ARG A 1 102 ? 26.672 -13.287 21.977 1.00 15.30 102 ARG A C 1
ATOM 800 O O . ARG A 1 102 ? 27.260 -14.362 21.827 1.00 15.78 102 ARG A O 1
ATOM 808 N N . ALA A 1 103 ? 27.312 -12.141 22.192 1.00 14.19 103 ALA A N 1
ATOM 809 C CA . ALA A 1 103 ? 28.728 -12.161 22.542 1.00 14.78 103 ALA A CA 1
ATOM 810 C C . ALA A 1 103 ? 28.915 -12.841 23.897 1.00 14.74 103 ALA A C 1
ATOM 811 O O . ALA A 1 103 ? 28.094 -12.727 24.805 1.00 15.44 103 ALA A O 1
ATOM 813 N N . GLU A 1 104 ? 30.033 -13.550 24.081 1.00 15.47 104 GLU A N 1
ATOM 814 C CA . GLU A 1 104 ? 30.286 -14.201 25.333 1.00 15.97 104 GLU A CA 1
ATOM 815 C C . GLU A 1 104 ? 30.731 -13.218 26.438 1.00 14.97 104 GLU A C 1
ATOM 816 O O . GLU A 1 104 ? 30.413 -13.379 27.609 1.00 16.49 104 GLU A O 1
ATOM 822 N N . LYS A 1 105 ? 31.542 -12.231 26.017 1.00 16.28 105 LYS A N 1
ATOM 823 C CA . LYS A 1 105 ? 32.096 -11.244 26.958 1.00 16.15 105 LYS A CA 1
ATOM 824 C C . LYS A 1 105 ? 31.887 -9.862 26.409 1.00 16.82 105 LYS A C 1
ATOM 825 O O . LYS A 1 105 ? 31.994 -9.648 25.208 1.00 16.56 105 LYS A O 1
ATOM 832 N N . VAL A 1 106 ? 31.607 -8.943 27.328 1.00 16.08 106 VAL A N 1
ATOM 833 C CA . VAL A 1 106 ? 31.468 -7.549 26.935 1.00 15.47 106 VAL A CA 1
ATOM 834 C C . VAL A 1 106 ? 32.119 -6.657 27.955 1.00 15.82 106 VAL A C 1
ATOM 835 O O . VAL A 1 106 ? 32.281 -7.021 29.109 1.00 17.22 106 VAL A O 1
ATOM 839 N N . LYS A 1 107 ? 32.503 -5.472 27.460 1.00 16.16 107 LYS A N 1
ATOM 840 C CA . LYS A 1 107 ? 32.979 -4.414 28.337 1.00 16.45 107 LYS A CA 1
ATOM 841 C C . LYS A 1 107 ? 32.146 -3.194 27.997 1.00 15.35 107 LYS A C 1
ATOM 842 O O . LYS A 1 107 ? 32.037 -2.828 26.847 1.00 16.04 107 LYS A O 1
ATOM 848 N N . ILE A 1 108 ? 31.525 -2.641 29.038 1.00 15.46 108 ILE A N 1
ATOM 849 C CA . ILE A 1 108 ? 30.691 -1.462 28.863 1.00 16.80 108 ILE A CA 1
ATOM 850 C C . ILE A 1 108 ? 31.135 -0.321 29.816 1.00 15.00 108 ILE A C 1
ATOM 851 O O . ILE A 1 108 ? 31.837 -0.528 30.790 1.00 16.50 108 ILE A O 1
ATOM 856 N N . ARG A 1 109 ? 30.667 0.860 29.463 1.00 15.83 109 ARG A N 1
ATOM 857 C CA . ARG A 1 109 ? 30.771 2.035 30.354 1.00 15.81 109 ARG A CA 1
ATOM 858 C C . ARG A 1 109 ? 29.349 2.600 30.525 1.00 14.96 109 ARG A C 1
ATOM 859 O O . ARG A 1 109 ? 28.557 2.518 29.577 1.00 15.73 109 ARG A O 1
ATOM 867 N N . ALA A 1 110 ? 29.050 3.162 31.684 1.00 14.32 110 ALA A N 1
ATOM 868 C CA . ALA A 1 110 ? 27.713 3.709 31.895 1.00 14.74 110 ALA A CA 1
ATOM 869 C C . ALA A 1 110 ? 27.759 4.589 33.103 1.00 15.24 110 ALA A C 1
ATOM 870 O O . ALA A 1 110 ? 28.835 4.729 33.754 1.00 16.87 110 ALA A O 1
ATOM 872 N N . LEU A 1 111 ? 26.636 5.205 33.425 1.00 15.53 111 LEU A N 1
ATOM 873 C CA . LEU A 1 111 ? 26.498 5.946 34.684 1.00 15.18 111 LEU A CA 1
ATOM 874 C C . LEU A 1 111 ? 25.708 5.137 35.681 1.00 15.21 111 LEU A C 1
ATOM 875 O O . LEU A 1 111 ? 24.733 4.442 35.258 1.00 15.41 111 LEU A O 1
ATOM 880 N N . ASP A 1 112 ? 26.079 5.194 36.948 1.00 14.19 112 ASP A N 1
ATOM 881 C CA . ASP A 1 112 ? 25.333 4.522 37.999 1.00 14.92 112 ASP A CA 1
ATOM 882 C C . ASP A 1 112 ? 24.193 5.398 38.567 1.00 15.01 112 ASP A C 1
ATOM 883 O O . ASP A 1 112 ? 23.915 6.481 38.037 1.00 15.94 112 ASP A O 1
ATOM 888 N N . ARG A 1 113 ? 23.519 4.909 39.599 1.00 14.99 113 ARG A N 1
ATOM 889 C CA . ARG A 1 113 ? 22.403 5.652 40.159 1.00 16.75 113 ARG A CA 1
ATOM 890 C C . ARG A 1 113 ? 22.790 7.042 40.688 1.00 16.24 113 ARG A C 1
ATOM 891 O O . ARG A 1 113 ? 21.913 7.939 40.763 1.00 17.89 113 ARG A O 1
ATOM 899 N N . ASP A 1 114 ? 24.061 7.216 41.052 1.00 15.98 114 ASP A N 1
ATOM 900 C CA . ASP A 1 114 ? 24.534 8.542 41.542 1.00 17.01 114 ASP A CA 1
ATOM 901 C C . ASP A 1 114 ? 25.019 9.388 40.382 1.00 18.00 114 ASP A C 1
ATOM 902 O O . ASP A 1 114 ? 25.502 10.521 40.618 1.00 20.72 114 ASP A O 1
ATOM 907 N N . GLY A 1 115 ? 24.945 8.919 39.145 1.00 17.13 115 GLY A N 1
ATOM 908 C CA . GLY A 1 115 ? 25.452 9.683 38.033 1.00 16.86 115 GLY A CA 1
ATOM 909 C C . GLY A 1 115 ? 26.948 9.497 37.869 1.00 16.40 115 GLY A C 1
ATOM 910 O O . GLY A 1 115 ? 27.591 10.212 37.074 1.00 19.42 115 GLY A O 1
ATOM 911 N N . LYS A 1 116 ? 27.564 8.539 38.542 1.00 16.09 116 LYS A N 1
ATOM 912 C CA . LYS A 1 116 ? 29.015 8.340 38.454 1.00 15.91 116 LYS A CA 1
ATOM 913 C C . LYS A 1 116 ? 29.396 7.426 37.300 1.00 16.13 116 LYS A C 1
ATOM 914 O O . LYS A 1 116 ? 28.802 6.351 37.160 1.00 16.53 116 LYS A O 1
ATOM 920 N N . PRO A 1 117 ? 30.334 7.754 36.446 1.00 15.03 117 PRO A N 1
ATOM 921 C CA . PRO A 1 117 ? 30.733 6.879 35.352 1.00 16.67 117 PRO A CA 1
ATOM 922 C C . PRO A 1 117 ? 31.487 5.694 35.901 1.00 17.71 117 PRO A C 1
ATOM 923 O O . PRO A 1 117 ? 32.261 5.802 36.879 1.00 18.78 117 PRO A O 1
ATOM 927 N N . PHE A 1 118 ? 31.286 4.523 35.304 1.00 16.21 118 PHE A N 1
ATOM 928 C CA . PHE A 1 118 ? 32.013 3.327 35.710 1.00 15.60 118 PHE A CA 1
ATOM 929 C C . PHE A 1 118 ? 32.169 2.446 34.468 1.00 15.02 118 PHE A C 1
ATOM 930 O O . PHE A 1 118 ? 31.480 2.619 33.440 1.00 16.85 118 PHE A O 1
ATOM 938 N N . GLU A 1 119 ? 33.078 1.498 34.554 1.00 16.71 119 GLU A N 1
ATOM 939 C CA . GLU A 1 119 ? 33.307 0.515 33.501 1.00 17.08 119 GLU A CA 1
ATOM 940 C C . GLU A 1 119 ? 33.088 -0.866 34.134 1.00 18.45 119 GLU A C 1
ATOM 941 O O . GLU A 1 119 ? 33.359 -1.100 35.341 1.00 19.64 119 GLU A O 1
ATOM 947 N N . LEU A 1 120 ? 32.598 -1.779 33.300 1.00 16.55 120 LEU A N 1
ATOM 948 C CA . LEU A 1 120 ? 32.287 -3.126 33.750 1.00 17.05 120 LEU A CA 1
ATOM 949 C C . LEU A 1 120 ? 32.606 -4.122 32.666 1.00 15.59 120 LEU A C 1
ATOM 950 O O . LEU A 1 120 ? 32.165 -3.980 31.527 1.00 17.45 120 LEU A O 1
ATOM 955 N N . GLU A 1 121 ? 33.365 -5.144 33.049 1.00 16.62 121 GLU A N 1
ATOM 956 C CA . GLU A 1 121 ? 33.646 -6.272 32.155 1.00 18.40 121 GLU A CA 1
ATOM 957 C C . GLU A 1 121 ? 32.791 -7.434 32.651 1.00 17.88 121 GLU A C 1
ATOM 958 O O . GLU A 1 121 ? 32.739 -7.705 33.859 1.00 21.25 121 GLU A O 1
ATOM 964 N N . ALA A 1 122 ? 32.046 -8.044 31.727 1.00 17.17 122 ALA A N 1
ATOM 965 C CA . ALA A 1 122 ? 31.133 -9.110 32.116 1.00 17.40 122 ALA A CA 1
ATOM 966 C C . ALA A 1 122 ? 31.279 -10.305 31.193 1.00 15.92 122 ALA A C 1
ATOM 967 O O . ALA A 1 122 ? 31.635 -10.184 30.039 1.00 16.45 122 ALA A O 1
ATOM 969 N N . ASP A 1 123 ? 30.967 -11.461 31.749 1.00 16.62 123 ASP A N 1
ATOM 970 C CA . ASP A 1 123 ? 30.915 -12.706 30.982 1.00 17.97 123 ASP A CA 1
ATOM 971 C C . ASP A 1 123 ? 29.683 -13.455 31.485 1.00 17.22 123 ASP A C 1
ATOM 972 O O . ASP A 1 123 ? 28.911 -12.964 32.275 1.00 17.61 123 ASP A O 1
ATOM 977 N N . GLY A 1 124 ? 29.534 -14.668 30.989 1.00 17.83 124 GLY A N 1
ATOM 978 C CA . GLY A 1 124 ? 28.423 -15.536 31.404 1.00 17.76 124 GLY A CA 1
ATOM 979 C C . GLY A 1 124 ? 27.050 -14.860 31.268 1.00 17.09 124 GLY A C 1
ATOM 980 O O . GLY A 1 124 ? 26.756 -14.121 30.343 1.00 17.03 124 GLY A O 1
ATOM 981 N N . LEU A 1 125 ? 26.235 -15.178 32.256 1.00 16.72 125 LEU A N 1
ATOM 982 C CA . LEU A 1 125 ? 24.869 -14.675 32.282 1.00 15.22 125 LEU A CA 1
ATOM 983 C C . LEU A 1 125 ? 24.800 -13.152 32.292 1.00 14.48 125 LEU A C 1
ATOM 984 O O . LEU A 1 125 ? 23.962 -12.590 31.601 1.00 15.30 125 LEU A O 1
ATOM 989 N N . LEU A 1 126 ? 25.673 -12.510 33.058 1.00 14.89 126 LEU A N 1
ATOM 990 C CA . LEU A 1 126 ? 25.615 -11.062 33.124 1.00 14.54 126 LEU A CA 1
ATOM 991 C C . LEU A 1 126 ? 25.857 -10.462 31.752 1.00 14.61 126 LEU A C 1
ATOM 992 O O . LEU A 1 126 ? 25.148 -9.502 31.386 1.00 15.13 126 LEU A O 1
ATOM 997 N N . ALA A 1 127 ? 26.811 -10.984 31.000 1.00 13.74 127 ALA A N 1
ATOM 998 C CA . ALA A 1 127 ? 27.061 -10.432 29.679 1.00 14.46 127 ALA A CA 1
ATOM 999 C C . ALA A 1 127 ? 25.843 -10.555 28.777 1.00 14.59 127 ALA A C 1
ATOM 1000 O O . ALA A 1 127 ? 25.535 -9.668 27.969 1.00 14.73 127 ALA A O 1
ATOM 1002 N N . ILE A 1 128 ? 25.185 -11.730 28.847 1.00 14.21 128 ILE A N 1
ATOM 1003 C CA . ILE A 1 128 ? 23.969 -11.935 28.033 1.00 15.49 128 ILE A CA 1
ATOM 1004 C C . ILE A 1 128 ? 22.851 -10.943 28.446 1.00 13.64 128 ILE A C 1
ATOM 1005 O O . ILE A 1 128 ? 22.242 -10.331 27.573 1.00 14.43 128 ILE A O 1
ATOM 1010 N N . CYS A 1 129 ? 22.667 -10.775 29.744 1.00 14.27 129 CYS A N 1
ATOM 1011 C CA . CYS A 1 129 ? 21.608 -9.879 30.200 1.00 14.47 129 CYS A CA 1
ATOM 1012 C C . CYS A 1 129 ? 21.872 -8.454 29.771 1.00 15.17 129 CYS A C 1
ATOM 1013 O O . CYS A 1 129 ? 20.974 -7.782 29.305 1.00 15.04 129 CYS A O 1
ATOM 1017 N N . ILE A 1 130 ? 23.123 -7.990 29.878 1.00 14.52 130 ILE A N 1
ATOM 1018 C CA . ILE A 1 130 ? 23.428 -6.610 29.463 1.00 14.73 130 ILE A CA 1
ATOM 1019 C C . ILE A 1 130 ? 23.104 -6.432 27.979 1.00 14.30 130 ILE A C 1
ATOM 1020 O O . ILE A 1 130 ? 22.528 -5.423 27.602 1.00 14.73 130 ILE A O 1
ATOM 1025 N N . GLN A 1 131 ? 23.443 -7.389 27.139 1.00 14.03 131 GLN A N 1
ATOM 1026 C CA . GLN A 1 131 ? 23.136 -7.297 25.720 1.00 13.92 131 GLN A CA 1
ATOM 1027 C C . GLN A 1 131 ? 21.615 -7.266 25.453 1.00 13.32 131 GLN A C 1
ATOM 1028 O O . GLN A 1 131 ? 21.146 -6.496 24.641 1.00 14.96 131 GLN A O 1
ATOM 1034 N N . HIS A 1 132 ? 20.866 -8.123 26.152 1.00 13.78 132 HIS A N 1
ATOM 1035 C CA . HIS A 1 132 ? 19.416 -8.145 26.020 1.00 13.98 132 HIS A CA 1
ATOM 1036 C C . HIS A 1 132 ? 18.839 -6.781 26.392 1.00 13.44 132 HIS A C 1
ATOM 1037 O O . HIS A 1 132 ? 17.993 -6.266 25.667 1.00 14.19 132 HIS A O 1
ATOM 1044 N N . GLU A 1 133 ? 19.253 -6.251 27.518 1.00 13.69 133 GLU A N 1
ATOM 1045 C CA . GLU A 1 133 ? 18.690 -4.971 27.939 1.00 14.30 133 GLU A CA 1
ATOM 1046 C C . GLU A 1 133 ? 19.124 -3.840 27.056 1.00 14.43 133 GLU A C 1
ATOM 1047 O O . GLU A 1 133 ? 18.296 -2.957 26.749 1.00 15.32 133 GLU A O 1
ATOM 1053 N N . MET A 1 134 ? 20.376 -3.800 26.596 1.00 13.74 134 MET A N 1
ATOM 1054 C CA . MET A 1 134 ? 20.767 -2.731 25.699 1.00 14.16 134 MET A CA 1
ATOM 1055 C C . MET A 1 134 ? 20.001 -2.832 24.408 1.00 14.78 134 MET A C 1
ATOM 1056 O O . MET A 1 134 ? 19.667 -1.806 23.812 1.00 15.44 134 MET A O 1
ATOM 1061 N N . ASP A 1 135 ? 19.647 -4.038 23.932 1.00 14.33 135 ASP A N 1
ATOM 1062 C CA . ASP A 1 135 ? 18.851 -4.159 22.720 1.00 14.27 135 ASP A CA 1
ATOM 1063 C C . ASP A 1 135 ? 17.465 -3.506 22.957 1.00 13.53 135 ASP A C 1
ATOM 1064 O O . ASP A 1 135 ? 16.985 -2.835 22.035 1.00 14.60 135 ASP A O 1
ATOM 1069 N N . HIS A 1 136 ? 16.878 -3.681 24.146 1.00 13.52 136 HIS A N 1
ATOM 1070 C CA . HIS A 1 136 ? 15.554 -3.049 24.342 1.00 14.47 136 HIS A CA 1
ATOM 1071 C C . HIS A 1 136 ? 15.612 -1.530 24.122 1.00 15.50 136 HIS A C 1
ATOM 1072 O O . HIS A 1 136 ? 14.678 -0.941 23.581 1.00 16.23 136 HIS A O 1
ATOM 1079 N N . LEU A 1 137 ? 16.722 -0.872 24.490 1.00 14.81 137 LEU A N 1
ATOM 1080 C CA . LEU A 1 137 ? 16.831 0.587 24.400 1.00 15.45 137 LEU A CA 1
ATOM 1081 C C . LEU A 1 137 ? 16.896 1.039 22.951 1.00 15.97 137 LEU A C 1
ATOM 1082 O O . LEU A 1 137 ? 16.704 2.240 22.683 1.00 17.15 137 LEU A O 1
ATOM 1087 N N .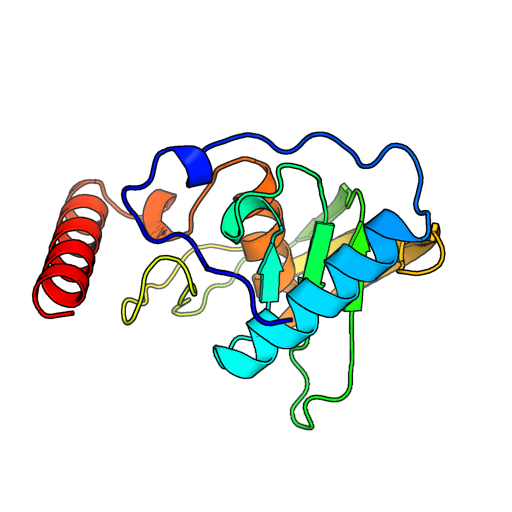 VAL A 1 138 ? 17.151 0.161 21.998 1.00 15.39 138 VAL A N 1
ATOM 1088 C CA . VAL A 1 138 ? 17.136 0.572 20.606 1.00 16.52 138 VAL A CA 1
ATOM 1089 C C . VAL A 1 138 ? 15.958 -0.110 19.882 1.00 16.70 138 VAL A C 1
ATOM 1090 O O . VAL A 1 138 ? 15.947 -0.236 18.664 1.00 18.87 138 VAL A O 1
ATOM 1094 N N . GLY A 1 139 ? 14.982 -0.526 20.684 1.00 16.20 139 GLY A N 1
ATOM 1095 C CA . GLY A 1 139 ? 13.758 -1.112 20.102 1.00 17.48 139 GLY A CA 1
ATOM 1096 C C . GLY A 1 139 ? 13.896 -2.506 19.537 1.00 17.59 139 GLY A C 1
ATOM 1097 O O . GLY A 1 139 ? 13.115 -2.872 18.623 1.00 18.55 139 GLY A O 1
ATOM 1098 N N . LYS A 1 140 ? 14.864 -3.270 20.048 1.00 16.25 140 LYS A N 1
ATOM 1099 C CA . LYS A 1 140 ? 15.146 -4.610 19.560 1.00 15.24 140 LYS A CA 1
ATOM 1100 C C . LYS A 1 140 ? 14.783 -5.612 20.640 1.00 16.43 140 LYS A C 1
ATOM 1101 O O . LYS A 1 140 ? 15.069 -5.442 21.821 1.00 16.75 140 LYS A O 1
ATOM 1107 N N . LEU A 1 141 ? 14.118 -6.697 20.200 1.00 17.18 141 LEU A N 1
ATOM 1108 C CA . LEU A 1 141 ? 13.649 -7.759 21.098 1.00 16.00 141 LEU A CA 1
ATOM 1109 C C . LEU A 1 141 ? 14.373 -9.062 20.743 1.00 15.59 141 LEU A C 1
ATOM 1110 O O . LEU A 1 141 ? 14.800 -9.230 19.589 1.00 16.28 141 LEU A O 1
ATOM 1115 N N . PHE A 1 142 ? 14.435 -10.019 21.666 1.00 15.43 142 PHE A N 1
ATOM 1116 C CA . PHE A 1 142 ? 15.206 -11.218 21.368 1.00 15.71 142 PHE A CA 1
ATOM 1117 C C . PHE A 1 142 ? 14.607 -12.022 20.223 1.00 16.29 142 PHE A C 1
ATOM 1118 O O . PHE A 1 142 ? 15.317 -12.726 19.481 1.00 17.57 142 PHE A O 1
ATOM 1126 N N . MET A 1 143 ? 13.287 -11.886 20.039 1.00 15.99 143 MET A N 1
ATOM 1127 C CA . MET A 1 143 ? 12.661 -12.609 18.939 1.00 17.62 143 MET A CA 1
ATOM 1128 C C . MET A 1 143 ? 13.131 -12.131 17.580 1.00 16.50 143 MET A C 1
ATOM 1129 O O . MET A 1 143 ? 12.996 -12.843 16.577 1.00 17.01 143 MET A O 1
ATOM 1134 N N . ASP A 1 144 ? 13.751 -10.936 17.508 1.00 15.85 144 ASP A N 1
ATOM 1135 C CA . ASP A 1 144 ? 14.212 -10.407 16.254 1.00 16.88 144 ASP A CA 1
ATOM 1136 C C . ASP A 1 144 ? 15.365 -11.206 15.625 1.00 16.83 144 ASP A C 1
ATOM 1137 O O . ASP A 1 144 ? 15.671 -11.090 14.448 1.00 19.12 144 ASP A O 1
ATOM 1142 N N . TYR A 1 145 ? 16.024 -12.029 16.440 1.00 16.52 145 TYR A N 1
ATOM 1143 C CA . TYR A 1 145 ? 17.126 -12.900 15.973 1.00 17.45 145 TYR A CA 1
ATOM 1144 C C . TYR A 1 145 ? 16.583 -14.235 15.410 1.00 17.50 145 TYR A C 1
ATOM 1145 O O . TYR A 1 145 ? 17.365 -15.028 14.876 1.00 17.86 145 TYR A O 1
ATOM 1154 N N . LEU A 1 146 ? 15.276 -14.500 15.582 1.00 16.66 146 LEU A N 1
ATOM 1155 C CA . LEU A 1 146 ? 14.650 -15.772 15.172 1.00 17.35 146 LEU A CA 1
ATOM 1156 C C . LEU A 1 146 ? 14.076 -15.636 13.775 1.00 17.45 146 LEU A C 1
ATOM 1157 O O . LEU A 1 146 ? 13.920 -14.549 13.235 1.00 18.72 146 LEU A O 1
ATOM 1162 N N . SER A 1 147 ? 13.718 -16.777 13.214 1.00 18.60 147 SER A N 1
ATOM 1163 C CA . SER A 1 147 ? 13.118 -16.787 11.896 1.00 19.19 147 SER A CA 1
ATOM 1164 C C . SER A 1 147 ? 11.766 -16.067 11.909 1.00 17.95 147 SER A C 1
ATOM 1165 O O . SER A 1 147 ? 11.060 -15.968 12.950 1.00 17.96 147 SER A O 1
ATOM 1168 N N . PRO A 1 148 ? 11.375 -15.519 10.746 1.00 18.82 148 PRO A N 1
ATOM 1169 C CA . PRO A 1 148 ? 10.084 -14.849 10.699 1.00 19.35 148 PRO A CA 1
ATOM 1170 C C . PRO A 1 148 ? 8.917 -15.743 11.175 1.00 18.83 148 PRO A C 1
ATOM 1171 O O . PRO A 1 148 ? 7.994 -15.271 11.840 1.00 20.84 148 PRO A O 1
ATOM 1175 N N . LEU A 1 149 ? 8.953 -17.013 10.798 1.00 19.54 149 LEU A N 1
ATOM 1176 C CA . LEU A 1 149 ? 7.938 -17.948 11.279 1.00 21.63 149 LEU A CA 1
ATOM 1177 C C . LEU A 1 149 ? 7.893 -18.020 12.815 1.00 20.55 149 LEU A C 1
ATOM 1178 O O . LEU A 1 149 ? 6.805 -17.977 13.442 1.00 20.75 149 LEU A O 1
ATOM 1183 N N . LYS A 1 150 ? 9.062 -18.158 13.428 1.00 20.41 150 LYS A N 1
ATOM 1184 C CA . LYS A 1 150 ? 9.077 -18.238 14.873 1.00 21.13 150 LYS A CA 1
ATOM 1185 C C . LYS A 1 150 ? 8.603 -16.971 15.515 1.00 20.63 150 LYS A C 1
ATOM 1186 O O . LYS A 1 150 ? 7.945 -17.049 16.561 1.00 20.58 150 LYS A O 1
ATOM 1192 N N . GLN A 1 151 ? 8.924 -15.810 14.931 1.00 18.92 151 GLN A N 1
ATOM 1193 C CA . GLN A 1 151 ? 8.416 -14.538 15.471 1.00 19.80 151 GLN A CA 1
ATOM 1194 C C . GLN A 1 151 ? 6.876 -14.525 15.448 1.00 21.43 151 GLN A C 1
ATOM 1195 O O . GLN A 1 151 ? 6.244 -14.132 16.414 1.00 22.05 151 GLN A O 1
ATOM 1201 N N . GLN A 1 152 ? 6.294 -15.008 14.335 1.00 21.11 152 GLN A N 1
ATOM 1202 C CA . GLN A 1 152 ? 4.863 -15.057 14.172 1.00 22.36 152 GLN A CA 1
ATOM 1203 C C . GLN A 1 152 ? 4.277 -15.933 15.251 1.00 22.92 152 GLN A C 1
ATOM 1204 O O . GLN A 1 152 ? 3.308 -15.541 15.907 1.00 22.63 152 GLN A O 1
ATOM 1210 N N . ARG A 1 153 ? 4.864 -17.101 15.482 1.00 21.77 153 ARG A N 1
ATOM 1211 C CA . ARG A 1 153 ? 4.326 -18.019 16.471 1.00 23.02 153 ARG A CA 1
ATOM 1212 C C . ARG A 1 153 ? 4.412 -17.441 17.871 1.00 22.68 153 ARG A C 1
ATOM 1213 O O . ARG A 1 153 ? 3.486 -17.545 18.688 1.00 23.57 153 ARG A O 1
ATOM 1221 N N . ILE A 1 154 ? 5.548 -16.835 18.194 1.00 19.98 154 ILE A N 1
ATOM 12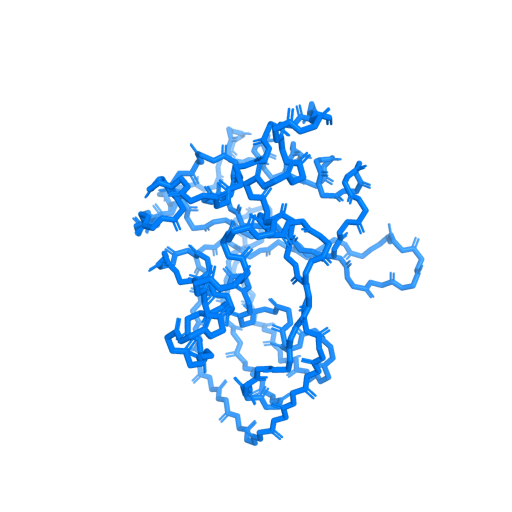22 C CA . ILE A 1 154 ? 5.698 -16.222 19.515 1.00 19.84 154 ILE A CA 1
ATOM 1223 C C . ILE A 1 154 ? 4.680 -15.109 19.737 1.00 19.25 154 ILE A C 1
ATOM 1224 O O . ILE A 1 154 ? 4.069 -15.049 20.819 1.00 21.09 154 ILE A O 1
ATOM 1229 N N . ARG A 1 155 ? 4.454 -14.278 18.739 1.00 19.93 155 ARG A N 1
ATOM 1230 C CA . ARG A 1 155 ? 3.481 -13.202 18.908 1.00 23.15 155 ARG A CA 1
ATOM 1231 C C . ARG A 1 155 ? 2.088 -13.795 19.129 1.00 24.01 155 ARG A C 1
ATOM 1232 O O . ARG A 1 155 ? 1.373 -13.365 20.034 1.00 24.79 155 ARG A O 1
ATOM 1240 N N . GLN A 1 156 ? 1.753 -14.834 18.363 1.00 23.55 156 GLN A N 1
ATOM 1241 C CA . GLN A 1 156 ? 0.420 -15.427 18.495 1.00 26.96 156 GLN A CA 1
ATOM 1242 C C . GLN A 1 156 ? 0.251 -16.015 19.887 1.00 24.90 156 GLN A C 1
ATOM 1243 O O . GLN A 1 156 ? -0.816 -15.867 20.528 1.00 27.80 156 GLN A O 1
ATOM 1249 N N . LYS A 1 157 ? 1.284 -16.674 20.413 1.00 23.36 157 LYS A N 1
ATOM 1250 C CA . LYS A 1 157 ? 1.193 -17.258 21.730 1.00 24.12 157 LYS A CA 1
ATOM 1251 C C . LYS A 1 157 ? 1.003 -16.192 22.811 1.00 25.28 157 LYS A C 1
ATOM 1252 O O . LYS A 1 157 ? 0.181 -16.356 23.737 1.00 25.32 157 LYS A O 1
ATOM 1258 N N . VAL A 1 158 ? 1.751 -15.092 22.730 1.00 22.97 158 VAL A N 1
ATOM 1259 C CA . VAL A 1 158 ? 1.580 -14.047 23.719 1.00 25.33 158 VAL A CA 1
ATOM 1260 C C . VAL A 1 158 ? 0.190 -13.410 23.639 1.00 26.60 158 VAL A C 1
ATOM 1261 O O . VAL A 1 158 ? -0.431 -13.217 24.675 1.00 26.00 158 VAL A O 1
ATOM 1265 N N . GLU A 1 159 ? -0.305 -13.132 22.438 1.00 26.35 159 GLU A N 1
ATOM 1266 C CA . GLU A 1 159 ? -1.639 -12.533 22.314 1.00 27.82 159 GLU A CA 1
ATOM 1267 C C . GLU A 1 159 ? -2.659 -13.462 22.928 1.00 29.71 159 GLU A C 1
ATOM 1268 O O . GLU A 1 159 ? -3.581 -12.997 23.615 1.00 30.20 159 GLU A O 1
ATOM 1274 N N . LYS A 1 160 ? -2.483 -14.763 22.741 1.00 28.70 160 LYS A N 1
ATOM 1275 C CA . LYS A 1 160 ? -3.436 -15.714 23.327 1.00 33.95 160 LYS A CA 1
ATOM 1276 C C . LYS A 1 160 ? -3.400 -15.650 24.859 1.00 37.57 160 LYS A C 1
ATOM 1277 O O . LYS A 1 160 ? -4.447 -15.557 25.500 1.00 37.36 160 LYS A O 1
ATOM 1283 N N . LEU A 1 161 ? -2.200 -15.669 25.445 1.00 33.74 161 LEU A N 1
ATOM 1284 C CA . LEU A 1 161 ? -2.046 -15.585 26.892 1.00 37.67 161 LEU A CA 1
ATOM 1285 C C . LEU A 1 161 ? -2.713 -14.339 27.442 1.00 39.70 161 LEU A C 1
ATOM 1286 O O . LEU A 1 161 ? -3.389 -14.409 28.466 1.00 39.83 161 LEU A O 1
ATOM 1291 N N . ASP A 1 162 ? -2.514 -13.201 26.786 1.00 37.38 162 ASP A N 1
ATOM 1292 C CA . ASP A 1 162 ? -3.113 -11.956 27.253 1.00 42.89 162 ASP A CA 1
ATOM 1293 C C . ASP A 1 162 ? -4.638 -11.934 27.092 1.00 44.65 162 ASP A C 1
ATOM 1294 O O . ASP A 1 162 ? -5.328 -11.354 27.928 1.00 42.94 162 ASP A O 1
ATOM 1299 N N . ARG A 1 163 ? -5.156 -12.563 26.036 1.00 46.91 163 ARG A N 1
ATOM 1300 C CA . ARG A 1 163 ? -6.605 -12.618 25.796 1.00 48.81 163 ARG A CA 1
ATOM 1301 C C . ARG A 1 163 ? -7.263 -13.351 26.954 1.00 49.93 163 ARG A C 1
ATOM 1302 O O . ARG A 1 163 ? -8.306 -12.932 27.459 1.00 49.29 163 ARG A O 1
ATOM 1310 N N . LEU A 1 164 ? -6.654 -14.461 27.361 1.00 50.87 164 LEU A N 1
ATOM 1311 C CA . LEU A 1 164 ? -7.172 -15.253 28.466 1.00 52.25 164 LEU A CA 1
ATOM 1312 C C . LEU A 1 164 ? -7.107 -14.418 29.740 1.00 54.10 164 LEU A C 1
ATOM 1313 O O . LEU A 1 164 ? -7.850 -14.659 30.697 1.00 52.89 164 LEU A O 1
ATOM 1318 N N . LYS A 1 165 ? -6.233 -13.415 29.723 1.00 55.02 165 LYS A N 1
ATOM 1319 C CA . LYS A 1 165 ? -6.038 -12.516 30.852 1.00 56.55 165 LYS A CA 1
ATOM 1320 C C . LYS A 1 165 ? -5.459 -13.263 32.032 1.00 57.83 165 LYS A C 1
ATOM 1321 O O . LYS A 1 165 ? -4.324 -12.910 32.433 1.00 59.34 165 LYS A O 1
#

CATH classification: 3.90.45.10

Solvent-accessible surface area: 9043 Å² total; per-residue (Å²): 82,81,46,154,20,10,63,6,66,38,133,106,0,84,96,106,6,121,78,8,161,121,28,66,57,96,9,46,135,22,0,52,38,0,2,82,0,0,58,54,81,165,9,67,8,0,0,0,0,3,12,63,40,33,37,38,0,0,0,1,0,47,12,163,113,93,98,113,151,34,11,0,0,42,6,102,80,56,113,141,61,41,143,48,27,72,122,9,31,18,41,0,0,31,144,23,184,17,108,0,91,14,12,78,106,5,40,0,110,4,49,36,91,112,24,122,85,41,92,40,134,8,84,40,78,40,0,8,8,1,31,17,8,31,23,2,0,79,9,74,1,2,0,46,75,26,51,113,106,93,39,95,87,14,73,101,100,0,44,134,57,62,162,134,220

Radius of gyration: 15.25 Å; Cα contacts (8 Å, |Δi|>4): 319; chains: 1; bounding box: 42×34×36 Å

InterPro domains:
  IPR023635 Peptide deformylase [MF_00163] (2-162)
  IPR023635 Peptide deformylase [PF01327] (4-152)
  IPR023635 Peptide deformylase [PIRSF004749] (1-164)
  IPR023635 Peptide deformylase [PR01576] (33-62)
  IPR023635 Peptide deformylase [PR01576] (89-100)
  IPR023635 Peptide deformylase [PR01576] (101-119)
  IPR023635 Peptide deformylase [PR01576] (120-149)
  IPR023635 Peptide deformylase [PTHR10458] (2-164)
  IPR023635 Peptide deformylase [TIGR00079] (4-160)
  IPR023635 Peptide deformylase [cd00487] (6-143)
  IPR036821 Peptide deformylase superfamily [G3DSA:3.90.45.10] (1-169)
  IPR036821 Peptide deformylase superfamily [SSF56420] (3-164)

Foldseek 3Di:
DAADFAAPPDCLLQAAAAADPALDPVVLVLQVNQLVNCVVLPHFKDAVSRRSHRYGWMWGHPDPVSPDIWIFGPKDWDDFAAKDWDFDDDSRLPPHTGIAIFTQKTKMWGATNVRHIDIDIDGDPVRVRVVQRVCSNNSHHRCVRPDPVVVVVSRVVSVVVVVVD

Organism: Escherichia coli (strain K12) (NCBI:txid83333)

Nearest PDB structures (foldseek):
  3k6l-assembly1_A  TM=9.880E-01  e=5.119E-31  Escherichia coli K-12
  3fwx-assembly2_B  TM=9.815E-01  e=1.002E-26  Vibrio cholerae O395
  4wxk-assembly1_A  TM=9.782E-01  e=6.455E-24  Haemophilus influenzae 86-028NP
  6caz-assembly1_A  TM=9.720E-01  e=1.015E-22  Legionella pneumophila subsp. pneumophila str. Philadelphia 1
  3qu1-assembly1_B  TM=9.654E-01  e=2.827E-20  Vibrio cholerae

Sequence (165 aa):
SVLQVLHIPDERLRKVAKPVEEVNAEIQRIVDDMFETMYAEEGIGLAATQVDIHQRIIVIDVSENRDERLVLINPELLEKSGETGIEEGCLSIPEQRALVPRAEKVKIRALDRDGKPFELEADGLLAICIQHEMDHLVGKLFMDYLSPLKQQRIRQKVEKLDRLK

Secondary structure (DSSP, 8-state):
-PPPPP-TT-GGGGPPPBPPS---HHHHHHHHHHHHHHHHTT-SEEEGGGGT--BSEEEE---TTS---EEEEEEEEEEEE--B--EE--TTSTT--EE--B-SEEEEEEE-TTS-EEEEEE-HHHHHHHHHHHHHHTT--GGGGS-HHHHHHHHHHHHHHHHH-

GO terms:
  GO:0005515 protein binding (F, IPI)
  GO:0008198 ferrous iron binding (F, IDA)
  GO:0005829 cytosol (C, IDA)
  GO:0042586 peptide deformylase activity (F, IDA)
  GO:0043022 ribosome binding (F, IDA)
  GO:0031365 N-terminal protein amino acid modification (P, IDA)
  GO:0016787 hydrolase activity (F, IDA)
  GO:0008270 zinc ion binding (F, IDA)